Protein AF-A0A0S8CPI8-F1 (afdb_monomer)

Foldseek 3Di:
DQDFPCPAQAAPFPDDQVVQLVVLVVQCVVLVHALLRLLVVVVVLVVVQVVVVQDWDDDPVFKTKHKDFDDDWAFQSDPDPPTTFTPMKMWIQGNPVRDIAIAGPSCSVCSNPPVHQTHPNRSSRDRVVVSCCRPPDPD

Structure (mmCIF, N/CA/C/O backbone):
data_AF-A0A0S8CPI8-F1
#
_entry.id   AF-A0A0S8CPI8-F1
#
loop_
_atom_site.group_PDB
_atom_site.id
_atom_site.type_symbol
_atom_site.label_atom_id
_atom_site.label_alt_id
_atom_site.label_comp_id
_atom_site.label_asym_id
_atom_site.label_entity_id
_atom_site.label_seq_id
_atom_site.pdbx_PDB_ins_code
_atom_site.Cartn_x
_atom_site.Cartn_y
_atom_site.Cartn_z
_atom_site.occupancy
_atom_site.B_iso_or_equiv
_atom_site.auth_seq_id
_atom_site.auth_comp_id
_atom_site.auth_asym_id
_atom_site.auth_atom_id
_atom_site.pdbx_PDB_model_num
ATOM 1 N N . MET A 1 1 ? 22.568 -6.577 -13.342 1.00 41.41 1 MET A N 1
ATOM 2 C CA . MET A 1 1 ? 21.331 -7.320 -13.005 1.00 41.41 1 MET A CA 1
ATOM 3 C C . MET A 1 1 ? 21.158 -7.246 -11.491 1.00 41.41 1 MET A C 1
ATOM 5 O O . MET A 1 1 ? 21.916 -7.888 -10.778 1.00 41.41 1 MET A O 1
ATOM 9 N N . ARG A 1 2 ? 20.302 -6.343 -10.988 1.00 46.81 2 ARG A N 1
ATOM 10 C CA . ARG A 1 2 ? 20.190 -6.048 -9.546 1.00 46.81 2 ARG A CA 1
ATOM 11 C C . ARG A 1 2 ? 19.405 -7.164 -8.845 1.00 46.81 2 ARG A C 1
ATOM 13 O O . ARG A 1 2 ? 18.297 -7.492 -9.257 1.00 46.81 2 ARG A O 1
ATOM 20 N N . ARG A 1 3 ? 20.019 -7.782 -7.833 1.00 42.91 3 ARG A N 1
ATOM 21 C CA . ARG A 1 3 ? 19.493 -8.936 -7.092 1.00 42.91 3 ARG A CA 1
ATOM 22 C C . ARG A 1 3 ? 18.8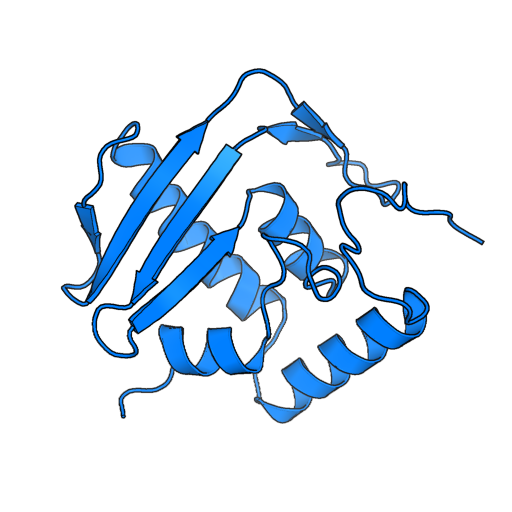67 -8.432 -5.791 1.00 42.91 3 ARG A C 1
ATOM 24 O O . ARG A 1 3 ? 19.596 -8.075 -4.873 1.00 42.91 3 ARG A O 1
ATOM 31 N N . ILE A 1 4 ? 17.537 -8.384 -5.722 1.00 56.09 4 ILE A N 1
ATOM 32 C CA . ILE A 1 4 ? 16.813 -8.117 -4.469 1.00 56.09 4 ILE A CA 1
ATOM 33 C C . ILE A 1 4 ? 17.052 -9.297 -3.516 1.00 56.09 4 ILE A C 1
ATOM 35 O O . ILE A 1 4 ? 17.063 -10.453 -3.946 1.00 56.09 4 ILE A O 1
ATOM 39 N N . GLY A 1 5 ? 17.256 -9.023 -2.224 1.00 47.00 5 GLY A N 1
ATOM 40 C CA . GLY A 1 5 ? 17.248 -10.051 -1.183 1.00 47.00 5 GLY A CA 1
ATOM 41 C C . GLY A 1 5 ? 15.902 -10.780 -1.190 1.00 47.00 5 GLY A C 1
ATOM 42 O O . GLY A 1 5 ? 14.895 -10.238 -0.748 1.00 47.00 5 GLY A O 1
ATOM 43 N N . MET A 1 6 ? 15.889 -11.995 -1.737 1.00 44.19 6 MET A N 1
ATOM 44 C CA . MET A 1 6 ? 14.685 -12.717 -2.176 1.00 44.19 6 MET A CA 1
ATOM 45 C C . MET A 1 6 ? 13.714 -13.125 -1.051 1.00 44.19 6 MET A C 1
ATOM 47 O O . MET A 1 6 ? 12.627 -13.602 -1.345 1.00 44.19 6 MET A O 1
ATOM 51 N N . GLY A 1 7 ? 14.070 -12.955 0.227 1.00 50.94 7 GLY A N 1
ATOM 52 C CA . GLY A 1 7 ? 13.340 -13.574 1.339 1.00 50.94 7 GLY A CA 1
ATOM 53 C C . GLY A 1 7 ? 12.109 -12.825 1.863 1.00 50.94 7 GLY A C 1
ATOM 54 O O . GLY A 1 7 ? 11.234 -13.466 2.431 1.00 50.94 7 GLY A O 1
ATOM 55 N N . THR A 1 8 ? 12.013 -11.498 1.711 1.00 70.12 8 THR A N 1
ATOM 56 C CA . THR A 1 8 ? 10.965 -10.705 2.402 1.00 70.12 8 THR A CA 1
ATOM 57 C C . THR A 1 8 ? 10.028 -9.950 1.459 1.00 70.12 8 THR A C 1
ATOM 59 O O . THR A 1 8 ? 8.825 -9.876 1.709 1.00 70.12 8 THR A O 1
ATOM 62 N N . PHE A 1 9 ? 10.548 -9.412 0.353 1.00 86.38 9 PHE A N 1
ATOM 63 C CA . PHE A 1 9 ? 9.771 -8.542 -0.537 1.00 86.38 9 PHE A CA 1
ATOM 64 C C . PHE A 1 9 ? 8.967 -9.290 -1.598 1.00 86.38 9 PHE A C 1
ATOM 66 O O . PHE A 1 9 ? 7.935 -8.789 -2.028 1.00 86.38 9 PHE A O 1
ATOM 73 N N . LEU A 1 10 ? 9.431 -10.467 -2.027 1.00 90.88 10 LEU A N 1
ATOM 74 C CA . LEU A 1 10 ? 8.790 -11.245 -3.094 1.00 90.88 10 LEU A CA 1
ATOM 75 C C . LEU A 1 10 ? 7.808 -12.297 -2.567 1.00 90.88 10 LEU A C 1
ATOM 77 O O . LEU A 1 10 ? 6.976 -12.777 -3.327 1.00 90.88 10 LEU A O 1
ATOM 81 N N . GLY A 1 11 ? 7.875 -12.648 -1.280 1.00 90.50 11 GLY A N 1
ATOM 82 C CA . GLY A 1 11 ? 7.031 -13.696 -0.710 1.00 90.50 11 GLY A CA 1
ATOM 83 C C . GLY A 1 11 ? 7.209 -15.030 -1.439 1.00 90.50 11 GLY A C 1
ATOM 84 O O . GLY A 1 11 ? 8.326 -15.527 -1.571 1.00 90.50 11 GLY A O 1
ATOM 85 N N . SER A 1 12 ? 6.102 -15.599 -1.918 1.00 92.81 12 SER A N 1
ATOM 86 C CA . SER A 1 12 ? 6.076 -16.834 -2.714 1.00 92.81 12 SER A CA 1
ATOM 87 C C . SER A 1 12 ? 6.048 -16.588 -4.227 1.00 92.81 12 SER A C 1
ATOM 89 O O . SER A 1 12 ? 5.864 -17.538 -4.994 1.00 92.81 12 SER A O 1
ATOM 91 N N . ASP A 1 13 ? 6.166 -15.333 -4.666 1.00 93.19 13 ASP A N 1
ATOM 92 C CA . ASP A 1 13 ? 6.098 -14.972 -6.076 1.00 93.19 13 ASP A CA 1
ATOM 93 C C . ASP A 1 13 ? 7.256 -15.595 -6.855 1.00 93.19 13 ASP A C 1
ATOM 95 O O . ASP A 1 13 ? 8.425 -15.479 -6.483 1.00 93.19 13 ASP A O 1
ATOM 99 N N . ARG A 1 14 ? 6.913 -16.281 -7.946 1.00 92.38 14 ARG A N 1
ATOM 100 C CA . ARG A 1 14 ? 7.877 -16.955 -8.823 1.00 92.38 14 ARG A CA 1
ATOM 101 C C . ARG A 1 14 ? 8.177 -16.158 -10.089 1.00 92.38 14 ARG A C 1
ATOM 103 O O . ARG A 1 14 ? 9.081 -16.546 -10.828 1.00 92.38 14 ARG A O 1
ATOM 110 N N . ARG A 1 15 ? 7.422 -15.084 -10.347 1.00 94.06 15 ARG A N 1
ATOM 111 C CA . ARG A 1 15 ? 7.661 -14.181 -11.475 1.00 94.06 15 ARG A CA 1
ATOM 112 C C . ARG A 1 15 ? 8.998 -13.474 -11.302 1.00 94.06 15 ARG A C 1
ATOM 114 O O . ARG A 1 15 ? 9.489 -13.273 -10.187 1.00 94.06 15 ARG A O 1
ATOM 121 N N . ARG A 1 16 ? 9.597 -13.062 -12.417 1.00 93.50 16 ARG A N 1
ATOM 122 C CA . ARG A 1 16 ? 10.782 -12.197 -12.363 1.00 93.50 16 ARG A CA 1
ATOM 123 C C . ARG A 1 16 ? 10.363 -10.818 -11.864 1.00 93.50 16 ARG A C 1
ATOM 125 O O . ARG A 1 16 ? 9.265 -10.367 -12.153 1.00 93.50 16 ARG A O 1
ATOM 132 N N . LEU A 1 17 ? 11.264 -10.108 -11.183 1.00 92.50 17 LEU A N 1
ATOM 133 C CA . LEU A 1 17 ? 10.979 -8.753 -10.694 1.00 92.50 17 LEU A CA 1
ATOM 134 C C . LEU A 1 17 ? 10.422 -7.834 -11.793 1.00 92.50 17 LEU A C 1
ATOM 136 O O . LEU A 1 17 ? 9.463 -7.125 -11.539 1.00 92.50 17 LEU A O 1
ATOM 140 N N . ALA A 1 18 ? 10.999 -7.873 -12.999 1.00 94.56 18 ALA A N 1
ATOM 141 C CA . ALA A 1 18 ? 10.525 -7.072 -14.128 1.00 94.56 18 ALA A CA 1
ATOM 142 C C . ALA A 1 18 ? 9.059 -7.374 -14.481 1.00 94.56 18 ALA A C 1
ATOM 144 O O . ALA A 1 18 ? 8.275 -6.450 -14.602 1.00 94.56 18 ALA A O 1
ATOM 145 N N . GLU A 1 19 ? 8.671 -8.651 -14.523 1.00 96.75 19 GLU A N 1
ATOM 146 C CA . GLU A 1 19 ? 7.285 -9.062 -14.794 1.00 96.75 19 GLU A CA 1
ATOM 147 C C . GLU A 1 19 ? 6.321 -8.577 -13.701 1.00 96.75 19 GLU A C 1
ATOM 149 O O . GLU A 1 19 ? 5.200 -8.189 -13.994 1.00 96.75 19 GLU A O 1
ATOM 154 N N . ILE A 1 20 ? 6.749 -8.568 -12.433 1.00 96.69 20 ILE A N 1
ATOM 155 C CA . ILE A 1 20 ? 5.923 -8.037 -11.336 1.00 96.69 20 ILE A CA 1
ATOM 156 C C . ILE A 1 20 ? 5.702 -6.532 -11.512 1.00 96.69 20 ILE A C 1
ATOM 158 O O . ILE A 1 20 ? 4.582 -6.064 -11.342 1.00 96.69 20 ILE A O 1
ATOM 162 N N . LEU A 1 21 ? 6.765 -5.791 -11.841 1.00 97.00 21 LEU A N 1
ATOM 163 C CA . LEU A 1 21 ? 6.695 -4.346 -12.059 1.00 97.00 21 LEU A CA 1
ATOM 164 C C . LEU A 1 21 ? 5.817 -4.003 -13.267 1.00 97.00 21 LEU A C 1
ATOM 166 O O . LEU A 1 21 ? 5.009 -3.083 -13.174 1.00 97.00 21 LEU A O 1
ATOM 170 N N . ASP A 1 22 ? 5.949 -4.753 -14.362 1.00 97.88 22 ASP A N 1
ATOM 171 C CA . ASP A 1 22 ? 5.141 -4.565 -15.568 1.00 97.88 22 ASP A CA 1
ATOM 172 C C . ASP A 1 22 ? 3.655 -4.852 -15.275 1.00 97.88 22 ASP A C 1
ATOM 174 O O . ASP A 1 22 ? 2.805 -4.005 -15.552 1.00 97.88 22 ASP A O 1
ATOM 178 N N . ASP A 1 23 ? 3.338 -5.972 -14.610 1.00 97.56 23 ASP A N 1
ATOM 179 C CA . ASP A 1 23 ? 1.962 -6.328 -14.223 1.00 97.56 23 ASP A CA 1
ATOM 180 C C . ASP A 1 23 ? 1.330 -5.287 -13.274 1.00 97.56 23 ASP A C 1
ATOM 182 O O . ASP A 1 23 ? 0.145 -4.944 -13.398 1.00 97.56 23 ASP A O 1
ATOM 186 N N . ASP A 1 24 ? 2.100 -4.790 -12.298 1.00 97.75 24 ASP A N 1
ATOM 187 C CA . ASP A 1 24 ? 1.644 -3.751 -11.370 1.00 97.75 24 ASP A CA 1
ATOM 188 C C . ASP A 1 24 ? 1.406 -2.430 -12.124 1.00 97.75 24 ASP A C 1
ATOM 190 O O . ASP A 1 24 ? 0.365 -1.794 -11.935 1.00 97.75 24 ASP A O 1
ATOM 194 N N . HIS A 1 25 ? 2.311 -2.046 -13.031 1.00 97.56 25 HIS A N 1
ATOM 195 C CA . HIS A 1 25 ? 2.182 -0.842 -13.852 1.00 97.56 25 HIS A CA 1
ATOM 196 C C . HIS A 1 25 ? 0.950 -0.889 -14.767 1.00 97.56 25 HIS A C 1
ATOM 198 O O . HIS A 1 25 ? 0.156 0.056 -14.789 1.00 97.56 25 HIS A O 1
ATOM 204 N N . GLU A 1 26 ? 0.744 -2.000 -15.479 1.00 97.75 26 GLU A N 1
ATOM 205 C CA . GLU A 1 26 ? -0.445 -2.215 -16.308 1.00 97.75 26 GLU A CA 1
ATOM 206 C C . GLU A 1 26 ? -1.730 -2.143 -15.476 1.00 97.75 26 GLU A C 1
ATOM 208 O O . GLU A 1 26 ? -2.705 -1.499 -15.880 1.00 97.75 26 GLU A O 1
ATOM 213 N N . SER A 1 27 ? -1.720 -2.743 -14.282 1.00 97.56 27 SER A N 1
ATOM 214 C CA . SER A 1 27 ? -2.858 -2.709 -13.364 1.00 97.56 27 SER A CA 1
ATOM 215 C C . SER A 1 27 ? -3.184 -1.287 -12.910 1.00 97.56 27 SER A C 1
ATOM 217 O O . SER A 1 27 ? -4.348 -0.895 -12.944 1.00 97.56 27 SER A O 1
ATOM 219 N N . VAL A 1 28 ? -2.183 -0.498 -12.513 1.00 97.75 28 VAL A N 1
ATOM 220 C CA . VAL A 1 28 ? -2.374 0.901 -12.096 1.00 97.75 28 VAL A CA 1
ATOM 221 C C . VAL A 1 28 ? -2.940 1.742 -13.246 1.00 97.75 28 VAL A C 1
ATOM 223 O O . VAL A 1 28 ? -3.930 2.455 -13.048 1.00 97.75 28 VAL A O 1
ATOM 226 N N . ASN A 1 29 ? -2.384 1.598 -14.454 1.00 96.75 29 ASN A N 1
ATOM 227 C CA . ASN A 1 29 ? -2.847 2.312 -15.646 1.00 96.75 29 ASN A CA 1
ATOM 228 C C . ASN A 1 29 ? -4.305 1.974 -15.987 1.00 96.75 29 ASN A C 1
ATOM 230 O O . ASN A 1 29 ? -5.113 2.875 -16.220 1.00 96.75 29 ASN A O 1
ATOM 234 N N . ALA A 1 30 ? -4.669 0.688 -15.959 1.00 97.50 30 ALA A N 1
ATOM 235 C CA . ALA A 1 30 ? -6.031 0.235 -16.243 1.00 97.50 30 ALA A CA 1
ATOM 236 C C . ALA A 1 30 ? -7.071 0.780 -15.245 1.00 97.50 30 ALA A C 1
ATOM 238 O O . ALA A 1 30 ? -8.251 0.890 -15.576 1.00 97.50 30 ALA A O 1
ATOM 239 N N . LEU A 1 31 ? -6.647 1.135 -14.027 1.00 97.06 31 LEU A N 1
ATOM 240 C CA . LEU A 1 31 ? -7.511 1.683 -12.978 1.00 97.06 31 LEU A CA 1
ATOM 241 C C . LEU A 1 31 ? -7.679 3.212 -13.053 1.00 97.06 31 LEU A C 1
ATOM 243 O O . LEU A 1 31 ? -8.465 3.764 -12.274 1.00 97.06 31 LEU A O 1
ATOM 247 N N . GLY A 1 32 ? -6.960 3.893 -13.957 1.00 96.69 32 GLY A N 1
ATOM 2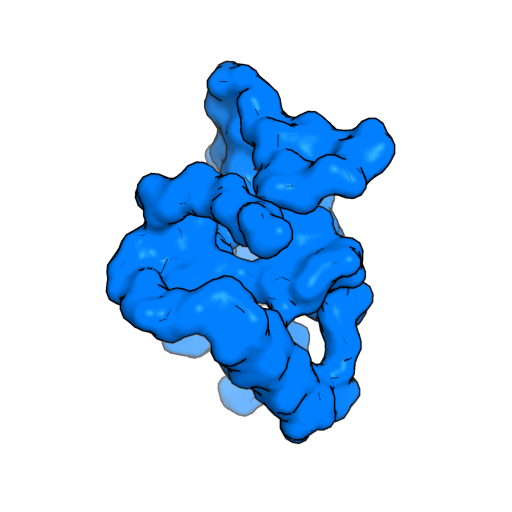48 C CA . GLY A 1 32 ? -6.971 5.357 -14.084 1.00 96.69 32 GLY A CA 1
ATOM 249 C C . GLY A 1 32 ? -6.355 6.084 -12.880 1.00 96.69 32 GLY A C 1
ATOM 250 O O . GLY A 1 32 ? -6.711 7.229 -12.584 1.00 96.69 32 GLY A O 1
ATOM 251 N N . LEU A 1 33 ? -5.474 5.403 -12.144 1.00 96.69 33 LEU A N 1
ATOM 252 C CA . LEU A 1 33 ? -4.785 5.916 -10.959 1.00 96.69 33 LEU A CA 1
ATOM 253 C C . LEU A 1 33 ? -3.282 6.044 -11.229 1.00 96.69 33 LEU A C 1
ATOM 255 O O . LEU A 1 33 ? -2.810 5.759 -12.325 1.00 96.69 33 LEU A O 1
ATOM 259 N N . THR A 1 34 ? -2.535 6.518 -10.235 1.00 98.12 34 THR A N 1
ATOM 260 C CA . THR A 1 34 ? -1.074 6.617 -10.306 1.00 98.12 34 THR A CA 1
ATOM 261 C C . THR A 1 34 ? -0.448 6.069 -9.030 1.00 98.12 34 THR A C 1
ATOM 263 O O . THR A 1 34 ? -1.110 5.996 -7.987 1.00 98.12 34 THR A O 1
ATOM 266 N N . ASN A 1 35 ? 0.831 5.705 -9.101 1.00 98.31 35 ASN A N 1
ATOM 267 C CA . ASN A 1 35 ? 1.591 5.242 -7.941 1.0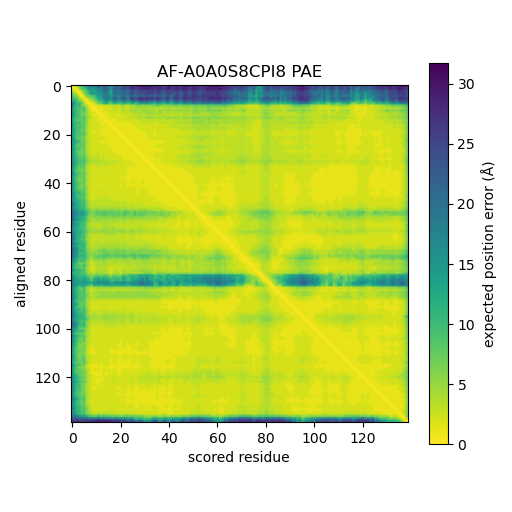0 98.31 35 ASN A CA 1
ATOM 268 C C . ASN A 1 35 ? 1.598 6.291 -6.822 1.00 98.31 35 ASN A C 1
ATOM 270 O O . ASN A 1 35 ? 1.436 5.952 -5.652 1.00 98.31 35 ASN A O 1
ATOM 274 N N . GLU A 1 36 ? 1.700 7.573 -7.181 1.00 98.31 36 GLU A N 1
ATOM 275 C CA . GLU A 1 36 ? 1.672 8.692 -6.241 1.00 98.31 36 GLU A CA 1
ATOM 276 C C . GLU A 1 36 ? 0.337 8.756 -5.501 1.00 98.31 36 GLU A C 1
ATOM 278 O O . GLU A 1 36 ? 0.339 8.903 -4.284 1.00 98.31 36 GLU A O 1
ATOM 283 N N . LYS A 1 37 ? -0.799 8.571 -6.190 1.00 98.31 37 LYS A N 1
ATOM 284 C CA . LYS A 1 37 ? -2.121 8.560 -5.539 1.00 98.31 37 LYS A CA 1
ATOM 285 C C . LYS A 1 37 ? -2.242 7.440 -4.507 1.00 98.31 37 LYS A C 1
ATOM 287 O O . LYS A 1 37 ? -2.736 7.683 -3.407 1.00 98.31 37 LYS A O 1
ATOM 292 N N . PHE A 1 38 ? -1.779 6.234 -4.839 1.00 98.56 38 PHE A N 1
ATOM 293 C CA . PHE A 1 38 ? -1.764 5.123 -3.886 1.00 98.56 38 PHE A CA 1
ATOM 294 C C . PHE A 1 38 ? -0.842 5.415 -2.702 1.00 98.56 38 PHE A C 1
ATOM 296 O O . PHE A 1 38 ? -1.265 5.306 -1.552 1.00 98.56 38 PHE A O 1
ATOM 303 N N . ALA A 1 39 ? 0.393 5.841 -2.971 1.00 98.50 39 ALA A 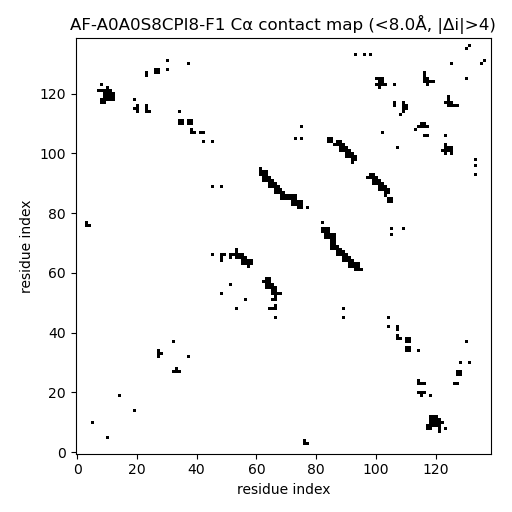N 1
ATOM 304 C CA . ALA A 1 39 ? 1.374 6.127 -1.936 1.00 98.50 39 ALA A CA 1
ATOM 305 C C . ALA A 1 39 ? 0.922 7.259 -0.999 1.00 98.50 39 ALA A C 1
ATOM 307 O O . ALA A 1 39 ? 1.032 7.120 0.215 1.00 98.50 39 ALA A O 1
ATOM 308 N N . SER A 1 40 ? 0.379 8.356 -1.535 1.00 98.62 40 SER A N 1
ATOM 309 C CA . SER A 1 40 ? -0.147 9.470 -0.737 1.00 98.62 40 SER A CA 1
ATOM 310 C C . SER A 1 40 ? -1.299 9.036 0.163 1.00 98.62 40 SER A C 1
ATOM 312 O O . SER A 1 40 ? -1.290 9.363 1.345 1.00 98.62 40 SER A O 1
ATOM 314 N N . ARG A 1 41 ? -2.244 8.231 -0.343 1.00 98.44 41 ARG A N 1
ATOM 315 C CA . ARG A 1 41 ? -3.358 7.748 0.484 1.00 98.44 41 ARG A CA 1
ATOM 316 C C . ARG A 1 41 ? -2.883 6.845 1.627 1.00 98.44 41 ARG A C 1
ATOM 318 O O . ARG A 1 41 ? -3.345 6.983 2.758 1.00 98.44 41 ARG A O 1
ATOM 325 N N . LEU A 1 42 ? -1.937 5.947 1.353 1.00 98.62 42 LEU A N 1
ATOM 326 C CA . LEU A 1 42 ? -1.327 5.098 2.383 1.00 98.62 42 LEU A CA 1
ATOM 327 C C . LEU A 1 42 ? -0.555 5.932 3.418 1.00 98.62 42 LEU A C 1
ATOM 329 O O . LEU A 1 42 ? -0.624 5.654 4.617 1.00 98.62 42 LEU A O 1
ATOM 333 N N . GLU A 1 43 ? 0.155 6.972 2.979 1.00 98.44 43 GLU A N 1
ATOM 334 C CA . GLU A 1 43 ? 0.898 7.887 3.850 1.00 98.44 43 GLU A CA 1
ATOM 335 C C . GLU A 1 43 ? -0.021 8.698 4.766 1.00 98.44 43 GLU A C 1
ATOM 337 O O . GLU A 1 43 ? 0.226 8.753 5.969 1.00 98.44 43 GLU A O 1
ATOM 342 N N . GLU A 1 44 ? -1.118 9.253 4.247 1.00 98.38 44 GLU A N 1
ATOM 343 C CA . GLU A 1 44 ? -2.126 9.964 5.044 1.00 98.38 44 GLU A CA 1
ATOM 344 C C . GLU A 1 44 ? -2.656 9.098 6.196 1.00 98.38 44 GLU A C 1
ATOM 346 O O . GLU A 1 44 ? -2.661 9.524 7.356 1.00 98.38 44 GLU A O 1
ATOM 351 N N . ILE A 1 45 ? -3.039 7.853 5.891 1.00 98.38 45 ILE A N 1
ATOM 352 C CA . ILE A 1 45 ? -3.533 6.895 6.888 1.00 98.38 45 ILE A CA 1
ATOM 353 C C . ILE A 1 45 ? -2.424 6.538 7.885 1.00 98.38 45 ILE A C 1
ATOM 355 O O . ILE A 1 45 ? -2.673 6.468 9.088 1.00 98.38 45 ILE A O 1
ATOM 359 N N . THR A 1 46 ? -1.187 6.366 7.415 1.00 98.19 46 THR A N 1
ATOM 360 C CA . THR A 1 46 ? -0.028 6.074 8.276 1.00 98.19 46 THR A CA 1
ATOM 361 C C . THR A 1 46 ? 0.238 7.203 9.266 1.00 98.19 46 THR A C 1
ATOM 363 O O . THR A 1 46 ? 0.456 6.952 10.453 1.00 98.19 46 THR A O 1
ATOM 366 N N . LEU A 1 47 ? 0.173 8.455 8.809 1.00 97.19 47 LEU A N 1
ATOM 367 C CA . LEU A 1 47 ? 0.334 9.632 9.660 1.00 97.19 47 LEU A CA 1
ATOM 368 C C . LEU A 1 47 ? -0.790 9.746 10.695 1.00 97.19 47 LEU A C 1
ATOM 370 O O . LEU A 1 47 ? -0.528 10.145 11.831 1.00 97.19 47 LEU A O 1
ATOM 374 N N . ALA A 1 48 ? -2.026 9.389 10.337 1.00 97.31 48 ALA A N 1
ATOM 375 C CA . ALA A 1 48 ? -3.123 9.300 11.297 1.00 97.31 48 ALA A CA 1
ATOM 376 C C . ALA A 1 48 ? -2.878 8.181 12.324 1.00 97.31 48 ALA A C 1
ATOM 378 O O . ALA A 1 48 ? -3.007 8.412 13.525 1.00 97.31 48 ALA A O 1
ATOM 379 N N . ALA A 1 49 ? -2.447 7.003 11.871 1.00 96.81 49 ALA A N 1
ATOM 380 C CA . ALA A 1 49 ? -2.235 5.843 12.729 1.00 96.81 49 ALA A CA 1
ATOM 381 C C . ALA A 1 49 ? -1.090 6.023 13.730 1.00 96.81 49 ALA A C 1
ATOM 383 O O . ALA A 1 49 ? -1.224 5.659 14.898 1.00 96.81 49 ALA A O 1
ATOM 384 N N . LYS A 1 50 ? 0.011 6.660 13.319 1.00 94.69 50 LYS A N 1
ATOM 385 C CA . LYS A 1 50 ? 1.140 6.965 14.212 1.00 94.69 50 LYS A CA 1
ATOM 386 C C . LYS A 1 50 ? 0.755 7.897 15.365 1.00 94.69 50 LYS A C 1
ATOM 388 O O . LYS A 1 50 ? 1.310 7.775 16.453 1.00 94.69 50 LYS A O 1
ATOM 393 N N . LYS A 1 51 ? -0.238 8.778 15.183 1.00 95.75 51 LYS A N 1
ATOM 394 C CA . LYS A 1 51 ? -0.756 9.639 16.266 1.00 95.75 51 LYS A CA 1
ATOM 395 C C . LYS A 1 51 ? -1.504 8.855 17.346 1.00 95.75 51 LYS A C 1
ATOM 397 O O . LYS A 1 51 ? -1.583 9.333 18.472 1.00 95.75 51 LYS A O 1
ATOM 402 N N . ALA A 1 52 ? -2.025 7.671 17.020 1.00 93.38 52 ALA A N 1
ATOM 403 C CA . ALA A 1 52 ? -2.701 6.790 17.971 1.00 93.38 52 ALA A CA 1
ATOM 404 C C . ALA A 1 52 ? -1.725 5.951 18.821 1.00 93.38 52 ALA A C 1
ATOM 406 O O . ALA A 1 52 ? -2.168 5.203 19.685 1.00 93.38 52 ALA A O 1
ATOM 407 N N . LEU A 1 53 ? -0.405 6.073 18.606 1.00 90.50 53 LEU A N 1
ATOM 408 C CA . LEU A 1 53 ? 0.649 5.490 19.454 1.00 90.50 53 LEU A CA 1
ATOM 409 C C . LEU A 1 53 ? 0.479 3.986 19.748 1.00 90.50 53 LEU A C 1
ATOM 411 O O . LEU A 1 53 ? 0.760 3.522 20.851 1.00 90.50 53 LEU A O 1
ATOM 415 N N . GLY A 1 54 ? 0.040 3.216 18.752 1.00 91.31 54 GLY A N 1
ATOM 416 C CA . GLY A 1 54 ? -0.129 1.765 18.873 1.00 91.31 54 GLY A CA 1
ATOM 417 C C . GLY A 1 54 ? -1.541 1.298 19.215 1.00 91.31 54 GLY A C 1
ATOM 418 O O . GLY A 1 54 ? -1.805 0.096 19.121 1.00 91.31 54 GLY A O 1
ATOM 419 N N . GLU A 1 55 ? -2.446 2.216 19.555 1.00 95.81 55 GLU A N 1
ATOM 420 C CA . GLU A 1 55 ? -3.859 1.915 19.784 1.00 95.81 55 GLU A CA 1
ATOM 421 C C . GLU A 1 55 ? -4.608 1.688 18.466 1.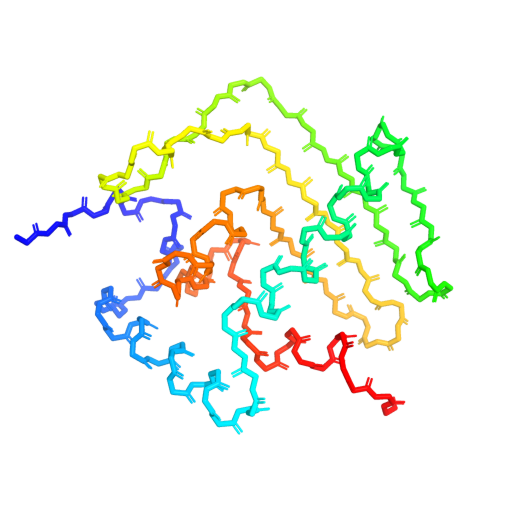00 95.81 55 GLU A C 1
ATOM 423 O O . GLU A 1 55 ? -4.294 2.268 17.421 1.00 95.81 55 GLU A O 1
ATOM 428 N N . ARG A 1 56 ? -5.628 0.830 18.527 1.00 96.88 56 ARG A N 1
ATOM 429 C CA . ARG A 1 56 ? -6.560 0.607 17.418 1.00 96.88 56 ARG A CA 1
ATOM 430 C C . ARG A 1 56 ? -7.673 1.651 17.479 1.00 96.88 56 ARG A C 1
ATOM 432 O O . ARG A 1 56 ? -8.264 1.865 18.533 1.00 96.88 56 ARG A O 1
ATOM 439 N N . PHE A 1 57 ? -7.986 2.273 16.348 1.00 97.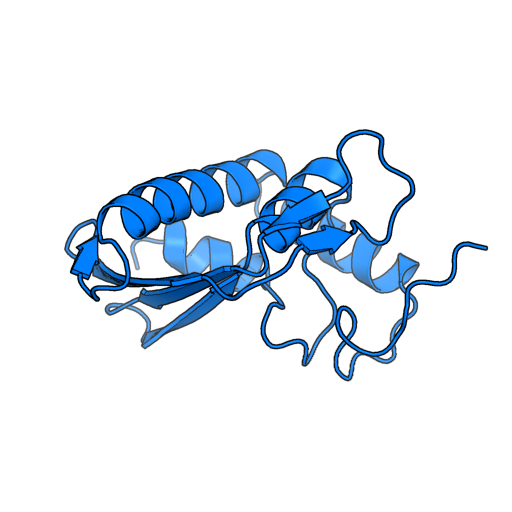88 57 PHE A N 1
ATOM 440 C CA . PHE A 1 57 ? -9.028 3.298 16.255 1.00 97.88 57 PHE A CA 1
ATOM 441 C C . PHE A 1 57 ? -9.793 3.193 14.933 1.00 97.88 57 PHE A C 1
ATOM 443 O O . PHE A 1 57 ? -9.365 2.505 14.005 1.00 97.88 57 PHE A O 1
ATOM 450 N N . ILE A 1 58 ? -10.943 3.867 14.862 1.00 98.12 58 ILE A N 1
ATOM 451 C CA . ILE A 1 58 ? -11.743 3.959 13.639 1.00 98.12 58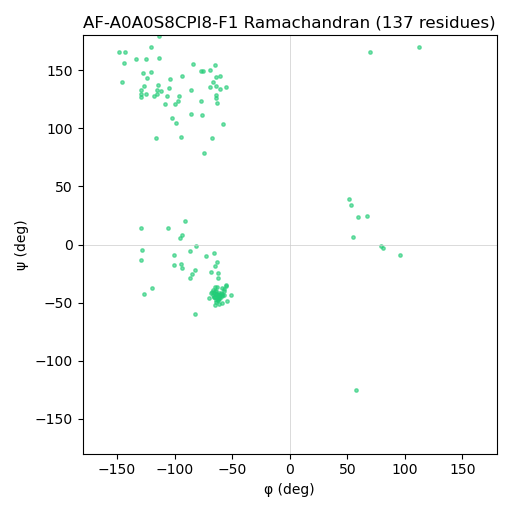 ILE A CA 1
ATOM 452 C C . ILE A 1 58 ? -11.424 5.274 12.925 1.00 98.12 58 ILE A C 1
ATOM 454 O O . ILE A 1 58 ? -11.579 6.350 13.501 1.00 98.12 58 ILE A O 1
ATOM 458 N N . LEU A 1 59 ? -10.997 5.176 11.669 1.00 97.31 59 LEU A N 1
ATOM 459 C CA . LEU A 1 59 ? -10.759 6.289 10.758 1.00 97.31 59 LEU A CA 1
ATOM 460 C C . LEU A 1 59 ? -11.900 6.366 9.733 1.00 97.31 59 LEU A C 1
ATOM 462 O O . LEU A 1 59 ? -12.289 5.346 9.162 1.00 97.31 59 LEU A O 1
ATOM 466 N N . GLU A 1 60 ? -12.418 7.576 9.495 1.00 95.56 60 GLU A N 1
ATOM 467 C CA . GLU A 1 60 ? -13.476 7.849 8.501 1.00 95.56 60 GLU A CA 1
ATOM 468 C C . GLU A 1 60 ? -14.726 6.957 8.677 1.00 95.56 60 GLU A C 1
ATOM 470 O O . GLU A 1 60 ? -15.328 6.517 7.703 1.00 95.56 60 GLU A O 1
ATOM 475 N N . ASP A 1 61 ? -15.069 6.616 9.928 1.00 96.12 61 ASP A N 1
ATOM 476 C CA . ASP A 1 61 ? -16.175 5.716 10.317 1.00 96.12 61 ASP A CA 1
ATOM 477 C C . ASP A 1 61 ? -16.159 4.308 9.674 1.00 96.12 61 ASP A C 1
ATOM 479 O O . ASP A 1 61 ? -17.055 3.487 9.904 1.00 96.12 61 ASP A O 1
ATOM 483 N N . ARG A 1 62 ? -15.097 3.978 8.930 1.00 96.12 62 ARG A N 1
ATOM 484 C CA . ARG A 1 62 ? -15.016 2.806 8.051 1.00 96.12 62 ARG A CA 1
ATOM 485 C C . ARG A 1 62 ? -13.799 1.936 8.324 1.00 96.12 62 ARG A C 1
ATOM 487 O O . ARG A 1 62 ? -13.925 0.713 8.347 1.00 96.12 62 ARG A O 1
ATOM 494 N N . TYR A 1 63 ? -12.636 2.533 8.539 1.00 98.12 63 TYR A N 1
ATOM 495 C CA . TYR A 1 63 ? -11.382 1.795 8.609 1.00 98.12 63 TYR A CA 1
ATOM 496 C C . TYR A 1 63 ? -10.979 1.565 10.056 1.00 98.12 63 TYR A C 1
ATOM 498 O O . TYR A 1 63 ? -10.779 2.514 10.806 1.00 98.12 63 TYR A O 1
ATOM 506 N N . GLU A 1 64 ? -10.838 0.308 10.456 1.00 98.38 64 GLU A N 1
ATOM 507 C CA . GLU A 1 64 ? -10.209 -0.038 11.725 1.00 98.38 64 GLU A CA 1
ATOM 508 C C . GLU A 1 64 ? -8.695 -0.107 11.508 1.00 98.38 64 GLU A C 1
ATOM 510 O O . GLU A 1 64 ? -8.218 -0.970 10.774 1.00 98.38 64 GLU A O 1
ATOM 515 N N . VAL A 1 65 ? -7.948 0.828 12.101 1.00 98.44 65 VAL A N 1
ATOM 516 C CA . VAL A 1 65 ? -6.526 1.052 11.799 1.00 98.44 65 VAL A CA 1
ATOM 517 C C . VAL A 1 65 ? -5.679 0.943 13.062 1.00 98.44 65 VAL A C 1
ATOM 519 O O . VAL A 1 65 ? -6.086 1.385 14.138 1.00 98.44 65 VAL A O 1
ATOM 522 N N . ARG A 1 66 ? -4.477 0.377 12.927 1.00 97.75 66 ARG A N 1
ATOM 523 C CA . ARG A 1 66 ? -3.440 0.359 13.966 1.00 97.75 66 ARG A CA 1
ATOM 524 C C . ARG A 1 66 ? -2.055 0.454 13.329 1.00 97.75 66 ARG A C 1
ATOM 526 O O . ARG A 1 66 ? -1.803 -0.193 12.319 1.00 97.75 66 ARG A O 1
ATOM 533 N N . ALA A 1 67 ? -1.157 1.225 13.937 1.00 97.12 67 ALA A N 1
ATOM 534 C CA . ALA A 1 67 ? 0.266 1.220 13.600 1.00 97.12 67 ALA A CA 1
ATOM 535 C C . ALA A 1 67 ? 1.060 0.464 14.671 1.00 97.12 67 ALA A C 1
ATOM 537 O O . ALA A 1 67 ? 0.773 0.593 15.857 1.00 97.12 67 ALA A O 1
ATOM 538 N N . GLU A 1 68 ? 2.077 -0.288 14.270 1.00 94.94 68 GLU A N 1
ATOM 539 C CA . GLU A 1 68 ? 3.034 -0.915 15.175 1.00 94.94 68 GLU A CA 1
ATOM 540 C C . GLU A 1 68 ? 4.458 -0.590 14.723 1.00 94.94 68 GLU A C 1
ATOM 542 O O . GLU A 1 68 ? 4.800 -0.685 13.543 1.00 94.94 68 GLU A O 1
ATOM 547 N N . GLU A 1 69 ? 5.297 -0.191 15.674 1.00 91.44 69 GLU A N 1
ATOM 548 C CA . GLU A 1 69 ? 6.702 0.117 15.437 1.00 91.44 69 GLU A CA 1
ATOM 549 C C . GLU A 1 69 ? 7.587 -0.868 16.197 1.00 91.44 69 GLU A C 1
ATOM 551 O O . GLU A 1 69 ? 7.415 -1.120 17.390 1.00 91.44 69 GLU A O 1
ATOM 556 N N . HIS A 1 70 ? 8.582 -1.407 15.504 1.00 90.44 70 HIS A N 1
ATOM 557 C CA . HIS A 1 70 ? 9.606 -2.259 16.080 1.00 90.44 70 HIS A CA 1
ATOM 558 C C . HIS A 1 70 ? 10.966 -1.572 16.009 1.00 90.44 70 HIS A C 1
ATOM 560 O O . HIS A 1 70 ? 11.219 -0.679 15.202 1.00 90.44 70 HIS A O 1
ATOM 566 N N . ARG A 1 71 ? 11.901 -2.044 16.835 1.00 89.88 71 ARG A N 1
ATOM 567 C CA . ARG A 1 71 ? 13.280 -1.556 16.789 1.00 89.88 71 ARG A CA 1
ATOM 568 C C . ARG A 1 71 ? 13.939 -1.904 15.452 1.00 89.88 71 ARG A C 1
ATOM 570 O O . ARG A 1 71 ? 13.877 -3.050 15.001 1.00 89.88 71 ARG A O 1
ATOM 577 N N . GLY A 1 72 ? 14.657 -0.931 14.901 1.00 90.56 72 GLY A N 1
ATOM 578 C CA . GLY A 1 72 ? 15.512 -1.093 13.729 1.00 90.56 72 GLY A CA 1
ATOM 579 C C . GLY A 1 72 ? 15.011 -0.352 12.493 1.00 90.56 72 GLY A C 1
ATOM 580 O O . GLY A 1 72 ? 13.895 0.160 12.452 1.00 90.56 72 GLY A O 1
ATOM 581 N N . MET A 1 73 ? 15.879 -0.317 11.485 1.00 91.38 73 MET A N 1
ATOM 582 C CA . MET A 1 73 ? 15.623 0.289 10.182 1.00 91.38 73 MET A CA 1
ATOM 583 C C . MET A 1 73 ? 15.772 -0.773 9.093 1.00 91.38 73 MET A C 1
ATOM 585 O O . MET A 1 73 ? 16.589 -1.687 9.225 1.00 91.38 73 MET A O 1
ATOM 589 N N . ILE A 1 74 ? 15.009 -0.646 8.015 1.00 89.94 74 ILE A N 1
ATOM 590 C CA . ILE A 1 74 ? 15.073 -1.506 6.837 1.00 89.94 74 ILE A CA 1
ATOM 591 C C . ILE A 1 74 ? 15.520 -0.651 5.652 1.00 89.94 74 ILE A C 1
ATOM 593 O O . ILE A 1 74 ? 14.931 0.411 5.422 1.00 89.94 74 ILE A O 1
ATOM 597 N N . PRO A 1 75 ? 16.547 -1.083 4.899 1.00 91.19 75 PRO A N 1
ATOM 598 C CA . PRO A 1 75 ? 16.954 -0.354 3.723 1.00 91.19 75 PRO A CA 1
ATOM 599 C C . PRO A 1 75 ? 16.022 -0.594 2.531 1.00 91.19 75 PRO A C 1
ATOM 601 O O . PRO A 1 75 ? 15.489 -1.694 2.365 1.00 91.19 75 PRO A O 1
ATOM 604 N N . CYS A 1 76 ? 15.880 0.407 1.662 1.00 91.19 76 CYS A N 1
ATOM 605 C CA . CYS A 1 76 ? 15.299 0.200 0.340 1.00 91.19 76 CYS A CA 1
ATOM 606 C C . CYS A 1 76 ? 16.161 -0.814 -0.441 1.00 91.19 76 CYS A C 1
ATOM 608 O O . CYS A 1 76 ? 17.389 -0.698 -0.441 1.00 91.19 76 CYS A O 1
ATOM 610 N N . PRO A 1 77 ? 15.562 -1.822 -1.103 1.00 88.56 77 PRO A N 1
ATOM 611 C CA . PRO A 1 77 ? 16.313 -2.795 -1.892 1.00 88.56 77 PRO A CA 1
ATOM 612 C C . PRO A 1 77 ? 16.868 -2.224 -3.210 1.00 88.56 77 PRO A C 1
ATOM 614 O O . PRO A 1 77 ? 17.680 -2.887 -3.859 1.00 88.56 77 PRO A O 1
ATOM 617 N N . TRP A 1 78 ? 16.460 -1.014 -3.605 1.00 87.44 78 TRP A N 1
ATOM 618 C CA . TRP A 1 78 ? 17.109 -0.236 -4.658 1.00 87.44 78 TRP A CA 1
ATOM 619 C C . TRP A 1 78 ? 18.137 0.726 -4.050 1.00 87.44 78 TRP A C 1
ATOM 621 O O . TRP A 1 78 ? 17.937 1.272 -2.969 1.00 87.44 78 TRP A O 1
ATOM 631 N N . GLU A 1 79 ? 19.245 0.955 -4.760 1.00 74.62 79 GLU A N 1
ATOM 632 C CA . GLU A 1 79 ? 20.244 1.962 -4.381 1.00 74.62 79 GLU A CA 1
ATOM 633 C C . GLU A 1 79 ? 19.631 3.364 -4.529 1.00 74.62 79 GLU A C 1
ATOM 635 O O . GLU A 1 79 ? 19.659 3.946 -5.614 1.00 74.62 79 GLU A O 1
ATOM 640 N N . HIS A 1 80 ? 19.039 3.873 -3.445 1.00 72.75 80 HIS A N 1
ATOM 641 C CA . HIS A 1 80 ? 18.355 5.163 -3.393 1.00 72.75 80 HIS A CA 1
ATOM 642 C C . HIS A 1 80 ? 18.911 6.040 -2.249 1.00 72.75 80 HIS A C 1
ATOM 644 O O . HIS A 1 80 ? 19.115 5.519 -1.148 1.00 72.75 80 HIS A O 1
ATOM 650 N N . PRO A 1 81 ? 19.156 7.355 -2.459 1.00 69.06 81 PRO A N 1
ATOM 651 C CA . PRO A 1 81 ? 19.765 8.232 -1.447 1.00 69.06 81 PRO A CA 1
ATOM 652 C C . PRO A 1 81 ? 18.967 8.323 -0.138 1.00 69.06 81 PRO A C 1
ATOM 654 O O . PRO A 1 81 ? 19.548 8.345 0.945 1.00 69.06 81 PRO A O 1
ATOM 657 N N . GLN A 1 82 ? 17.633 8.338 -0.227 1.00 69.38 82 GLN A N 1
ATOM 658 C CA . GLN A 1 82 ? 16.737 8.133 0.914 1.00 69.38 82 GLN A CA 1
ATOM 659 C C . GLN A 1 82 ? 16.369 6.656 0.941 1.00 69.38 82 GLN A C 1
ATOM 661 O O . GLN A 1 82 ? 15.471 6.222 0.223 1.00 69.38 82 GLN A O 1
ATOM 666 N N . GLY A 1 83 ? 17.143 5.884 1.694 1.00 77.50 83 GLY A N 1
ATOM 667 C CA . GLY A 1 83 ? 17.109 4.432 1.599 1.00 77.50 83 GLY A CA 1
ATOM 668 C C . GLY A 1 83 ? 16.956 3.723 2.929 1.00 77.50 83 GLY A C 1
ATOM 669 O O . GLY A 1 83 ? 17.226 2.538 2.942 1.00 77.50 83 GLY A O 1
ATOM 670 N N . LEU A 1 84 ? 16.586 4.389 4.030 1.00 90.12 84 LEU A N 1
ATOM 671 C CA . LEU A 1 84 ? 16.386 3.758 5.342 1.00 90.12 84 LEU A CA 1
ATOM 672 C C . LEU A 1 84 ? 15.025 4.146 5.921 1.00 90.12 84 LEU A C 1
ATOM 674 O O . LEU A 1 84 ? 14.726 5.328 6.065 1.00 90.12 84 LEU A O 1
ATOM 678 N N . PHE A 1 85 ? 14.242 3.142 6.305 1.00 92.62 85 PHE A N 1
ATOM 679 C CA . PHE A 1 85 ? 12.883 3.301 6.822 1.00 92.62 85 PHE A CA 1
ATOM 680 C C . PHE A 1 85 ? 12.745 2.586 8.159 1.00 92.62 85 PHE A C 1
ATOM 682 O O . PHE A 1 85 ? 13.387 1.557 8.367 1.00 92.62 85 PHE A O 1
ATOM 689 N N . PHE A 1 86 ? 11.918 3.101 9.067 1.00 91.06 86 PHE A N 1
ATOM 690 C CA . PHE A 1 86 ? 11.649 2.411 10.327 1.00 91.06 86 PHE A CA 1
ATOM 691 C C . PHE A 1 86 ? 11.020 1.044 10.068 1.00 91.06 86 PHE A C 1
ATOM 693 O O . PHE A 1 86 ? 10.234 0.866 9.135 1.00 91.06 86 PHE A O 1
ATOM 700 N N . LYS A 1 87 ? 11.358 0.065 10.909 1.00 91.06 87 LYS A N 1
ATOM 701 C CA . LYS A 1 87 ? 10.664 -1.221 10.923 1.00 91.06 87 LYS A CA 1
ATOM 702 C C . LYS A 1 87 ? 9.298 -1.040 11.584 1.00 91.06 87 LYS A C 1
ATOM 704 O O . LYS A 1 87 ? 9.113 -1.364 12.753 1.00 91.06 87 LYS A O 1
ATOM 709 N N . SER A 1 88 ? 8.359 -0.507 10.824 1.00 92.75 88 SER A N 1
ATOM 710 C CA . SER A 1 88 ? 6.984 -0.242 11.227 1.00 92.75 88 SER A CA 1
ATOM 711 C C . SER A 1 88 ? 6.017 -0.927 10.267 1.00 92.75 88 SER A C 1
ATOM 713 O O . SER A 1 88 ? 6.375 -1.251 9.130 1.00 92.75 88 SER A O 1
ATOM 715 N N . TYR A 1 89 ? 4.786 -1.140 10.714 1.00 96.31 89 TYR A N 1
ATOM 716 C CA . TYR A 1 89 ? 3.688 -1.456 9.819 1.00 96.31 89 TYR A CA 1
ATOM 717 C C . TYR A 1 89 ? 2.382 -0.821 10.286 1.00 96.31 89 TYR A C 1
ATOM 719 O O . TYR A 1 89 ? 2.198 -0.518 11.462 1.00 96.31 89 TYR A O 1
ATOM 727 N N . VAL A 1 90 ? 1.480 -0.620 9.337 1.00 98.38 90 VAL A N 1
ATOM 728 C CA . VAL A 1 90 ? 0.085 -0.270 9.556 1.00 98.38 90 VAL A CA 1
ATOM 729 C C . VAL A 1 90 ? -0.750 -1.459 9.117 1.00 98.38 90 VAL A C 1
ATOM 731 O O . VAL A 1 90 ? -0.531 -2.005 8.037 1.00 98.38 90 VAL A O 1
ATOM 734 N N . GLU A 1 91 ? -1.690 -1.855 9.963 1.00 98.44 91 GLU A N 1
ATOM 735 C CA . GLU A 1 91 ? -2.770 -2.778 9.634 1.00 98.44 91 GLU A CA 1
ATOM 736 C C . GLU A 1 91 ? -4.061 -1.963 9.534 1.00 98.44 91 GLU A C 1
ATOM 738 O O . GLU A 1 91 ? -4.402 -1.205 10.448 1.00 98.44 91 GLU A O 1
ATOM 743 N N . LEU A 1 92 ? -4.775 -2.120 8.423 1.00 98.56 92 LEU A N 1
ATOM 744 C CA . LEU A 1 92 ? -6.100 -1.555 8.211 1.00 98.56 92 LEU A CA 1
ATOM 745 C C . LEU A 1 92 ? -7.056 -2.677 7.850 1.00 98.56 92 LEU A C 1
ATOM 747 O O . LEU A 1 92 ? -6.806 -3.427 6.909 1.00 98.56 92 LEU A O 1
ATOM 751 N N . ARG A 1 93 ? -8.185 -2.729 8.546 1.00 98.31 93 ARG A N 1
ATOM 752 C CA . ARG A 1 93 ? -9.338 -3.534 8.161 1.00 98.31 93 ARG A CA 1
ATOM 753 C C . ARG A 1 93 ? -10.450 -2.614 7.679 1.00 98.31 93 ARG A C 1
ATOM 755 O O . ARG A 1 93 ? -10.934 -1.765 8.430 1.00 98.31 93 ARG A O 1
ATOM 762 N N . ASP A 1 94 ? -10.875 -2.793 6.436 1.00 97.69 94 ASP A N 1
ATOM 763 C CA . ASP A 1 94 ? -12.055 -2.120 5.912 1.00 97.69 94 ASP A CA 1
ATOM 764 C C . ASP A 1 94 ? -13.308 -2.809 6.456 1.00 97.69 94 ASP A C 1
ATOM 766 O O . ASP A 1 94 ? -13.615 -3.946 6.097 1.00 97.69 94 ASP A O 1
ATOM 770 N N . LYS A 1 95 ? -14.064 -2.127 7.323 1.00 96.44 95 LYS A N 1
ATOM 771 C CA . LYS A 1 95 ? -15.290 -2.695 7.909 1.00 96.44 95 LYS A CA 1
ATOM 772 C C . LYS A 1 95 ? -16.375 -2.956 6.868 1.00 96.44 95 LYS A C 1
ATOM 774 O O . LYS A 1 95 ? -17.312 -3.696 7.159 1.00 96.44 95 LYS A O 1
ATOM 779 N N . LYS A 1 96 ? -16.267 -2.333 5.694 1.00 93.31 96 LYS A N 1
ATOM 780 C CA . LYS A 1 96 ? -17.246 -2.448 4.620 1.00 93.31 96 LYS A CA 1
ATOM 781 C C . LYS A 1 96 ? -17.040 -3.714 3.791 1.00 93.31 96 LYS A C 1
ATOM 783 O O . LYS A 1 96 ? -17.940 -4.542 3.718 1.00 93.31 96 LYS A O 1
ATOM 788 N N . SER A 1 97 ? -15.864 -3.866 3.181 1.00 94.56 97 SER A N 1
ATOM 789 C CA . SER A 1 97 ? -15.533 -5.036 2.353 1.00 94.56 97 SER A CA 1
ATOM 790 C C . SER A 1 97 ? -15.060 -6.243 3.169 1.00 94.56 97 SER A C 1
ATOM 792 O O . SER A 1 97 ? -15.144 -7.375 2.702 1.00 94.56 97 SER A O 1
ATOM 794 N N . GLY A 1 98 ? -14.571 -6.018 4.392 1.00 95.31 98 GLY A N 1
ATOM 795 C CA . GLY A 1 98 ? -13.897 -7.032 5.199 1.00 95.31 98 GLY A CA 1
ATOM 796 C C . GLY A 1 98 ? -12.427 -7.247 4.825 1.00 95.31 98 GLY A C 1
ATOM 797 O O . GLY A 1 98 ? -11.765 -8.030 5.504 1.00 95.31 98 GLY A O 1
ATOM 798 N N . GLU A 1 99 ? -11.922 -6.555 3.798 1.00 96.56 99 GLU A N 1
ATOM 799 C CA . GLU A 1 99 ? -10.529 -6.631 3.357 1.00 96.56 99 GLU A CA 1
ATOM 800 C C . GLU A 1 99 ? -9.564 -6.117 4.428 1.00 96.56 99 GLU A C 1
ATOM 802 O O . GLU A 1 99 ? -9.838 -5.133 5.128 1.00 96.56 99 GLU A O 1
ATOM 807 N N . THR A 1 100 ? -8.401 -6.763 4.514 1.00 97.62 100 THR A N 1
ATOM 808 C CA . THR A 1 100 ? -7.302 -6.346 5.387 1.00 97.62 100 THR A CA 1
ATOM 809 C C . THR A 1 100 ? -6.085 -5.996 4.547 1.00 97.62 100 THR A C 1
ATOM 811 O O . THR A 1 100 ? -5.614 -6.796 3.741 1.00 97.62 100 THR A O 1
ATOM 814 N N . LEU A 1 101 ? -5.547 -4.805 4.782 1.00 98.38 101 LEU A N 1
ATOM 815 C CA . LEU A 1 101 ? -4.341 -4.293 4.154 1.00 98.38 101 LEU A CA 1
ATOM 816 C C . LEU A 1 101 ? -3.251 -4.129 5.211 1.00 98.38 101 LEU A C 1
ATOM 818 O O . LEU A 1 101 ? -3.508 -3.623 6.304 1.00 98.38 101 LEU A O 1
ATOM 822 N N . ILE A 1 102 ? -2.026 -4.524 4.867 1.00 98.06 102 ILE A N 1
ATOM 823 C CA . ILE A 1 102 ? -0.847 -4.336 5.713 1.00 98.06 102 ILE A CA 1
ATOM 824 C C . ILE A 1 102 ? 0.248 -3.685 4.876 1.00 98.06 102 ILE A C 1
ATOM 826 O O . ILE A 1 102 ? 0.570 -4.156 3.786 1.00 98.06 102 ILE A O 1
ATOM 830 N N . TRP A 1 103 ? 0.840 -2.606 5.377 1.00 98.19 103 TRP A N 1
ATOM 831 C CA . TRP A 1 103 ? 1.936 -1.915 4.696 1.00 98.19 103 TRP A CA 1
ATOM 832 C C . TRP A 1 103 ? 2.902 -1.279 5.686 1.00 98.19 103 TRP A C 1
ATOM 834 O O . TRP A 1 103 ? 2.604 -1.144 6.865 1.00 98.19 103 TRP A O 1
ATOM 844 N N . SER A 1 104 ? 4.076 -0.892 5.202 1.00 96.69 104 SER A N 1
ATOM 845 C CA . SER A 1 104 ? 5.102 -0.186 5.976 1.00 96.69 104 SER A CA 1
ATOM 846 C C . SER A 1 104 ? 5.431 1.169 5.349 1.00 96.69 104 SER A C 1
ATOM 848 O O . SER A 1 104 ? 5.062 1.427 4.200 1.00 96.69 104 SER A O 1
ATOM 850 N N . ASP A 1 105 ? 6.198 2.007 6.056 1.00 95.69 105 ASP A N 1
ATOM 851 C CA . ASP A 1 105 ? 6.778 3.225 5.464 1.00 95.69 105 ASP A CA 1
ATOM 852 C C . ASP A 1 105 ? 7.615 2.890 4.210 1.00 95.69 105 ASP A C 1
ATOM 854 O O . ASP A 1 105 ? 7.596 3.615 3.215 1.00 95.69 105 ASP A O 1
ATOM 858 N N . LEU A 1 106 ? 8.304 1.739 4.221 1.00 95.44 106 LEU A N 1
ATOM 859 C CA . LEU A 1 106 ? 9.041 1.245 3.061 1.00 95.44 106 LEU A CA 1
ATOM 860 C C . LEU A 1 106 ? 8.100 0.840 1.918 1.00 95.44 106 LEU A C 1
ATOM 862 O O . LEU A 1 106 ? 8.392 1.161 0.774 1.00 95.44 106 LEU A O 1
ATOM 866 N N . SER A 1 107 ? 6.965 0.189 2.192 1.00 97.12 107 SER A N 1
ATOM 867 C CA . SER A 1 107 ? 5.980 -0.170 1.155 1.00 97.12 107 SER A CA 1
ATOM 868 C C . SER A 1 107 ? 5.489 1.069 0.395 1.00 97.12 107 SER A C 1
ATOM 870 O O . SER A 1 107 ? 5.389 1.039 -0.829 1.00 97.12 107 SER A O 1
ATOM 872 N N . ILE A 1 108 ? 5.259 2.181 1.102 1.00 97.56 108 ILE A N 1
ATOM 873 C CA . ILE A 1 108 ? 4.861 3.465 0.501 1.00 97.56 108 ILE A CA 1
ATOM 874 C C . ILE A 1 108 ? 5.951 3.982 -0.443 1.00 97.56 108 ILE A C 1
ATOM 876 O O . ILE A 1 108 ? 5.660 4.354 -1.579 1.00 97.56 108 ILE A O 1
ATOM 880 N N . HIS A 1 109 ? 7.209 3.975 0.005 1.00 96.06 109 HIS A N 1
ATOM 881 C CA . HIS A 1 109 ? 8.347 4.382 -0.820 1.00 96.06 109 HIS A CA 1
ATOM 882 C C . HIS A 1 109 ? 8.527 3.487 -2.054 1.00 96.06 109 HIS A C 1
ATOM 884 O O . HIS A 1 109 ? 8.727 3.997 -3.152 1.00 96.06 109 HIS A O 1
ATOM 890 N N . LEU A 1 110 ? 8.403 2.165 -1.892 1.00 95.81 110 LEU A N 1
ATOM 891 C CA . LEU A 1 110 ? 8.502 1.198 -2.988 1.00 95.81 110 LEU A CA 1
ATOM 892 C C . LEU A 1 110 ? 7.440 1.438 -4.066 1.00 95.81 110 LEU A C 1
ATOM 894 O O . LEU A 1 110 ? 7.748 1.388 -5.257 1.00 95.81 110 LEU A O 1
ATOM 898 N N . ILE A 1 111 ? 6.207 1.740 -3.660 1.00 97.88 111 ILE A N 1
ATOM 899 C CA . ILE A 1 111 ? 5.143 2.104 -4.596 1.00 97.88 111 ILE A CA 1
ATOM 900 C C . ILE A 1 111 ? 5.489 3.422 -5.287 1.00 97.88 111 ILE A C 1
ATOM 902 O O . ILE A 1 111 ? 5.494 3.482 -6.514 1.00 97.88 111 ILE A O 1
ATOM 906 N N . ARG A 1 112 ? 5.815 4.460 -4.511 1.00 97.25 112 ARG A N 1
ATOM 907 C CA . ARG A 1 112 ? 6.034 5.816 -5.022 1.00 97.25 112 ARG A CA 1
ATOM 908 C C . ARG A 1 112 ? 7.193 5.903 -6.011 1.00 97.25 112 ARG A C 1
ATOM 910 O O . ARG A 1 112 ? 7.015 6.419 -7.105 1.00 97.25 112 ARG A O 1
ATOM 917 N N . GLU A 1 113 ? 8.356 5.387 -5.632 1.00 95.75 113 GLU A N 1
ATOM 918 C CA . GLU A 1 113 ? 9.600 5.588 -6.384 1.00 95.75 113 GLU A CA 1
ATOM 919 C C . GLU A 1 113 ? 9.889 4.463 -7.380 1.00 95.75 113 GLU A C 1
ATOM 921 O O . GLU A 1 113 ? 10.707 4.623 -8.290 1.00 95.75 113 GLU A O 1
ATOM 926 N N . HIS A 1 114 ? 9.277 3.289 -7.195 1.00 95.25 114 HIS A N 1
ATOM 927 C CA . HIS A 1 114 ? 9.615 2.097 -7.979 1.00 95.25 114 HIS A CA 1
ATOM 928 C C . HIS A 1 114 ? 8.407 1.408 -8.612 1.00 95.25 114 HIS A C 1
ATOM 930 O O . HIS A 1 114 ? 8.604 0.453 -9.358 1.00 95.25 114 HIS A O 1
ATOM 936 N N . GLY A 1 115 ? 7.176 1.857 -8.335 1.00 96.75 115 GLY A N 1
ATOM 937 C CA . GLY A 1 115 ? 5.962 1.193 -8.819 1.00 96.75 115 GLY A CA 1
ATOM 938 C C . GLY A 1 115 ? 5.839 -0.253 -8.344 1.00 96.75 115 GLY A C 1
ATOM 939 O O . GLY A 1 115 ? 5.189 -1.061 -8.997 1.00 96.75 115 GLY A O 1
ATOM 940 N N . PHE A 1 116 ? 6.500 -0.596 -7.237 1.00 97.06 116 PHE A N 1
ATOM 941 C CA . PHE A 1 116 ? 6.592 -1.965 -6.759 1.00 97.06 116 PHE A CA 1
ATOM 942 C C . PHE A 1 116 ? 5.632 -2.193 -5.596 1.00 97.06 116 PHE A C 1
ATOM 944 O O . PHE A 1 116 ? 5.889 -1.752 -4.475 1.00 97.06 116 PHE A O 1
ATOM 951 N N . PHE A 1 117 ? 4.568 -2.958 -5.837 1.00 97.81 117 PHE A N 1
ATOM 9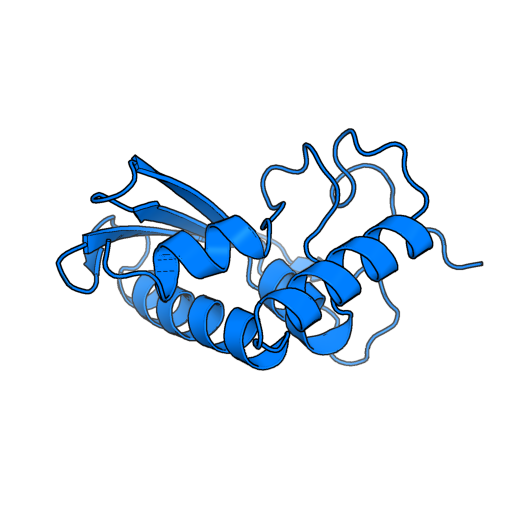52 C CA . PHE A 1 117 ? 3.555 -3.264 -4.825 1.00 97.81 117 PHE A CA 1
ATOM 953 C C . PHE A 1 117 ? 3.870 -4.552 -4.045 1.00 97.81 117 PHE A C 1
ATOM 955 O O . PHE A 1 117 ? 2.992 -5.128 -3.406 1.00 97.81 117 PHE A O 1
ATOM 962 N N . GLN A 1 118 ? 5.143 -4.978 -4.062 1.00 96.38 118 GLN A N 1
ATOM 963 C CA . GLN A 1 118 ? 5.681 -6.217 -3.479 1.00 96.38 118 GLN A CA 1
ATOM 964 C C . GLN A 1 118 ? 5.236 -7.491 -4.209 1.00 96.38 118 GLN A C 1
ATOM 966 O O . GLN A 1 118 ? 4.369 -7.442 -5.060 1.00 96.38 118 GLN A O 1
ATOM 971 N N . GLY A 1 119 ? 5.866 -8.643 -3.969 1.00 95.81 119 GLY A N 1
ATOM 972 C CA . GLY A 1 119 ? 5.510 -9.899 -4.649 1.00 95.81 119 GLY A CA 1
ATOM 973 C C . GLY A 1 119 ? 4.348 -10.639 -3.982 1.00 95.81 119 GLY A C 1
ATOM 974 O O . GLY A 1 119 ? 4.102 -10.491 -2.783 1.00 95.81 119 GLY A O 1
ATOM 975 N N . LYS A 1 120 ? 3.638 -11.471 -4.751 1.00 94.75 120 LYS A N 1
ATOM 976 C CA . LYS A 1 120 ? 2.539 -12.314 -4.252 1.00 94.75 120 LYS A CA 1
ATOM 977 C C . LYS A 1 120 ? 2.974 -13.212 -3.090 1.00 94.75 120 LYS A C 1
ATOM 979 O O . LYS A 1 120 ? 4.013 -13.870 -3.127 1.00 94.75 120 LYS A O 1
ATOM 984 N N . GLY A 1 121 ? 2.138 -13.274 -2.056 1.00 90.88 121 GLY A N 1
ATOM 985 C CA . GLY A 1 121 ? 2.425 -14.008 -0.820 1.00 90.88 121 GLY A CA 1
ATOM 986 C C . GLY A 1 121 ? 3.356 -13.269 0.145 1.00 90.88 121 GLY A C 1
ATOM 987 O O . GLY A 1 121 ? 3.622 -13.781 1.229 1.00 90.88 121 GLY A O 1
ATOM 988 N N . SER A 1 122 ? 3.845 -12.072 -0.205 1.00 93.81 122 SER A N 1
ATOM 989 C CA . SER A 1 122 ? 4.376 -11.153 0.803 1.00 93.81 122 SER A CA 1
ATOM 990 C C . SER A 1 122 ? 3.205 -10.644 1.653 1.00 93.81 122 SER A C 1
ATOM 992 O O . SER A 1 122 ? 2.188 -10.254 1.077 1.00 93.81 122 SER A O 1
ATOM 994 N N . PRO A 1 123 ? 3.322 -10.589 2.992 1.00 92.12 123 PRO A N 1
ATOM 995 C CA . PRO A 1 123 ? 2.270 -10.025 3.845 1.00 92.12 123 PRO A CA 1
ATOM 996 C C . PRO A 1 123 ? 2.024 -8.533 3.580 1.00 92.12 123 PRO A C 1
ATOM 998 O O . PRO A 1 123 ? 0.999 -8.006 3.982 1.00 92.12 123 PRO A O 1
ATOM 1001 N N . PHE A 1 124 ? 2.953 -7.870 2.888 1.00 95.50 124 PHE A N 1
ATOM 1002 C CA . PHE A 1 124 ? 2.862 -6.467 2.502 1.00 95.50 124 PHE A CA 1
ATOM 1003 C C . PHE A 1 124 ? 2.556 -6.280 1.001 1.00 95.50 124 PHE A C 1
ATOM 1005 O O . PHE A 1 124 ? 2.766 -5.196 0.461 1.00 95.50 124 PHE A O 1
ATOM 1012 N N . ARG A 1 125 ? 2.120 -7.337 0.291 1.00 96.94 125 ARG A N 1
ATOM 1013 C CA . ARG A 1 125 ? 1.615 -7.208 -1.087 1.00 96.94 125 ARG A CA 1
ATOM 1014 C C . ARG A 1 125 ? 0.356 -6.353 -1.063 1.00 96.94 125 ARG A C 1
ATOM 1016 O O . ARG A 1 125 ? -0.606 -6.690 -0.378 1.00 96.94 125 ARG A O 1
ATOM 1023 N N . LEU A 1 126 ? 0.349 -5.296 -1.864 1.00 98.19 126 LEU A N 1
ATOM 1024 C CA . LEU A 1 126 ? -0.787 -4.393 -1.993 1.00 98.19 126 LEU A CA 1
ATOM 1025 C C . LEU A 1 126 ? -1.340 -4.459 -3.417 1.00 98.19 126 LEU A C 1
ATOM 1027 O O . LEU A 1 126 ? -0.883 -3.747 -4.300 1.00 98.19 126 LEU A O 1
ATOM 1031 N N . GLU A 1 127 ? -2.319 -5.323 -3.672 1.00 97.50 127 GLU A N 1
ATOM 1032 C CA . GLU A 1 127 ? -2.897 -5.439 -5.017 1.00 97.50 127 GLU A CA 1
ATOM 1033 C C . GLU A 1 127 ? -3.575 -4.114 -5.442 1.00 97.50 127 GLU A C 1
ATOM 1035 O O . GLU A 1 127 ? -4.523 -3.691 -4.772 1.00 97.50 127 GLU A O 1
ATOM 1040 N N . PRO A 1 128 ? -3.183 -3.467 -6.566 1.00 98.00 128 PRO A N 1
ATOM 1041 C CA . PRO A 1 128 ? -3.731 -2.161 -6.961 1.00 98.00 128 PRO A CA 1
ATOM 1042 C C . PRO A 1 128 ? -5.260 -2.136 -7.085 1.00 98.00 128 PRO A C 1
ATOM 1044 O O . PRO A 1 128 ? -5.910 -1.147 -6.746 1.00 98.00 128 PRO A O 1
ATOM 1047 N N . LYS A 1 129 ? -5.855 -3.250 -7.531 1.00 97.19 129 LYS A N 1
ATOM 1048 C CA . LYS A 1 129 ? -7.314 -3.403 -7.635 1.00 97.19 129 LYS A CA 1
ATOM 1049 C C . LYS A 1 129 ? -7.995 -3.398 -6.266 1.00 97.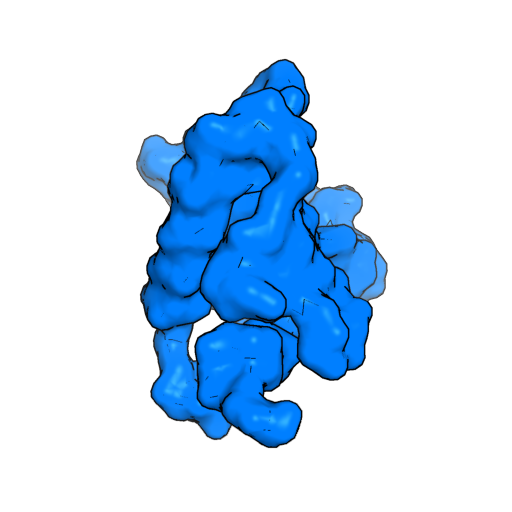19 129 LYS A C 1
ATOM 1051 O O . LYS A 1 129 ? -9.020 -2.742 -6.119 1.00 97.19 129 LYS A O 1
ATOM 1056 N N . VAL A 1 130 ? -7.407 -4.069 -5.274 1.00 97.44 130 VAL A N 1
ATOM 1057 C CA . VAL A 1 130 ? -7.932 -4.093 -3.900 1.00 97.44 130 VAL A CA 1
ATOM 1058 C C . VAL A 1 130 ? -7.778 -2.713 -3.264 1.00 97.44 130 VAL A C 1
ATOM 1060 O O . VAL A 1 130 ? -8.724 -2.206 -2.672 1.00 97.44 130 VAL A O 1
ATOM 1063 N N . LEU A 1 131 ? -6.636 -2.043 -3.467 1.00 98.06 131 LEU A N 1
ATOM 1064 C CA . LEU A 1 131 ? -6.452 -0.661 -3.013 1.00 98.06 131 LEU A CA 1
ATOM 1065 C C . LEU A 1 131 ? -7.512 0.285 -3.598 1.00 98.06 131 LEU A C 1
ATOM 1067 O O . LEU A 1 131 ? -8.057 1.113 -2.868 1.00 98.06 131 LEU A O 1
ATOM 1071 N N . LYS A 1 132 ? -7.827 0.159 -4.898 1.00 97.31 132 LYS A N 1
ATOM 1072 C CA . LYS A 1 132 ? -8.908 0.931 -5.528 1.00 97.31 132 LYS A CA 1
ATOM 1073 C C . LYS A 1 132 ? -10.249 0.660 -4.844 1.00 97.31 132 LYS A C 1
ATOM 1075 O O . LYS A 1 132 ? -10.920 1.610 -4.454 1.00 97.31 132 LYS A O 1
ATOM 1080 N N . GLN A 1 133 ? -10.602 -0.611 -4.669 1.00 96.38 133 GLN A N 1
ATOM 1081 C CA . GLN A 1 133 ? -11.864 -1.014 -4.044 1.00 96.38 133 GLN A CA 1
ATOM 1082 C C . GLN A 1 133 ? -12.006 -0.479 -2.618 1.00 96.38 133 GLN A C 1
ATOM 1084 O O . GLN A 1 133 ? -13.057 0.037 -2.240 1.00 96.38 133 GLN A O 1
ATOM 1089 N N . VAL A 1 134 ? -10.937 -0.565 -1.826 1.00 96.94 134 VAL A N 1
ATOM 1090 C CA . VAL A 1 134 ? -10.958 -0.121 -0.433 1.00 96.94 134 VAL A CA 1
ATOM 1091 C C . VAL A 1 134 ? -11.051 1.402 -0.343 1.00 96.94 134 VAL A C 1
ATOM 1093 O O . VAL A 1 134 ? -11.869 1.898 0.424 1.00 96.94 134 VAL A O 1
ATOM 1096 N N . PHE A 1 135 ? -10.261 2.152 -1.118 1.00 96.69 135 PHE A N 1
ATOM 1097 C CA . PHE A 1 135 ? -10.118 3.601 -0.916 1.00 96.69 135 PHE A CA 1
ATOM 1098 C C . PHE A 1 135 ? -10.926 4.495 -1.867 1.00 96.69 135 PHE A C 1
ATOM 1100 O O . PHE A 1 135 ? -11.083 5.675 -1.560 1.00 96.69 135 PHE A O 1
ATOM 1107 N N . TRP A 1 136 ? -11.412 3.985 -3.001 1.00 95.12 136 TRP A N 1
ATOM 1108 C CA . TRP A 1 136 ? -12.100 4.791 -4.022 1.00 95.12 136 TRP A CA 1
ATOM 1109 C C . TRP A 1 136 ? -13.460 4.248 -4.469 1.00 95.12 136 TRP A C 1
ATOM 1111 O O . TRP A 1 136 ? -14.193 4.996 -5.114 1.00 95.12 136 TRP A O 1
ATOM 1121 N N . ASP A 1 137 ? -13.816 3.000 -4.154 1.00 90.44 137 ASP A N 1
ATOM 1122 C CA . ASP A 1 137 ? -15.121 2.459 -4.538 1.00 90.44 137 ASP A CA 1
ATOM 1123 C C . ASP A 1 137 ? -16.139 2.590 -3.383 1.00 90.44 137 ASP A C 1
ATOM 1125 O O . ASP A 1 137 ? -15.925 2.143 -2.249 1.00 90.44 137 ASP A O 1
ATOM 1129 N N . ASP A 1 138 ? -17.292 3.185 -3.699 1.00 65.88 138 ASP A N 1
ATOM 1130 C CA . ASP A 1 138 ? -18.389 3.462 -2.758 1.00 65.88 138 ASP A CA 1
ATOM 1131 C C . ASP A 1 138 ? -19.475 2.371 -2.715 1.00 65.88 138 ASP A C 1
ATOM 1133 O O . ASP A 1 138 ? -20.453 2.528 -1.987 1.00 65.88 138 ASP A O 1
ATOM 1137 N N . SER A 1 139 ? -19.272 1.225 -3.379 1.00 53.69 139 SER A N 1
ATOM 1138 C CA . SER A 1 139 ? -20.288 0.158 -3.575 1.00 53.69 139 SER A CA 1
ATOM 1139 C C . SER A 1 139 ? -20.944 -0.374 -2.307 1.00 53.69 139 SER A C 1
ATOM 1141 O O . SER A 1 139 ? -20.180 -0.863 -1.451 1.00 53.69 139 SER A O 1
#

Mean predicted aligned error: 4.45 Å

Nearest PDB structures (foldseek):
  3soy-assembly1_A-2  TM=5.434E-01  e=4.637E+00  Salmonella enterica subsp. enterica serovar Typhimurium str. LT2
  6u42-assembly1_6X  TM=4.760E-01  e=3.134E+00  Chlamydomonas reinhardtii
  6u42-assembly1_6Z  TM=4.764E-01  e=4.637E+00  Chlamydomonas reinhardtii
  8otz-assembly1_I  TM=3.298E-01  e=4.069E+00  Bos taurus
  8f2u-assembly1_J  TM=2.024E-01  e=2.576E+00  Homo sapiens

Radius of gyration: 14.74 Å; Cα contacts (8 Å, |Δi|>4): 213; chains: 1; bounding box: 42×27×36 Å

Solvent-accessible surface area (backbone atoms only — not comparable to full-atom values): 7859 Å² total; per-residue (Å²): 136,90,80,63,77,66,79,64,52,30,37,72,45,82,68,53,71,67,58,52,35,51,55,43,46,54,49,33,56,75,70,76,54,50,45,56,59,53,24,51,55,54,47,55,53,48,59,55,26,57,74,47,75,56,44,75,47,74,47,92,92,41,32,44,34,29,24,48,78,50,91,59,70,43,65,53,83,56,99,46,97,86,28,75,29,63,40,38,37,37,44,36,34,35,70,81,84,66,50,74,50,40,42,29,67,51,48,34,48,35,20,50,80,62,46,36,43,54,23,54,75,17,81,50,40,53,56,59,68,57,54,41,50,72,76,72,52,88,128

Secondary structure (DSSP, 8-state):
-----TTTSSTT--S-HHHHHHHHHHHHHHTT--HHHHHHHHHHHHHHHHHTTT--EEETTTEEEEEEEEEEEEE-SS--SS-EEEEEEEEEEETTT--EEEE-HHHHHHHHHH-----TT-TT---HHHHHHHHH---

Sequence (139 aa):
MRRIGMGTFLGSDRRRLAEILDDDHESVNALGLTNEKFASRLEEITLAAKKALGERFILEDRYEVRAEEHRGMIPCPWEHPQGLFFKSYVELRDKKSGETLIWSDLSIHLIREHGFFQGKGSPFRLEPKVLKQVFWDDS

pLDDT: mean 91.65, std 12.43, range [41.41, 98.62]